Protein AF-M2NDW1-F1 (afdb_monomer)

Secondary structure (DSSP, 8-state):
--HHHHHHHHHHHHHHHHHHHHHHHHHHHHHHHHHHHHHH-SSPPPSS---

Solvent-accessible surface area (backbone atoms only — not comparable to full-atom values): 3133 Å² total; per-residue (Å²): 128,70,74,62,58,58,52,56,57,48,50,53,52,50,5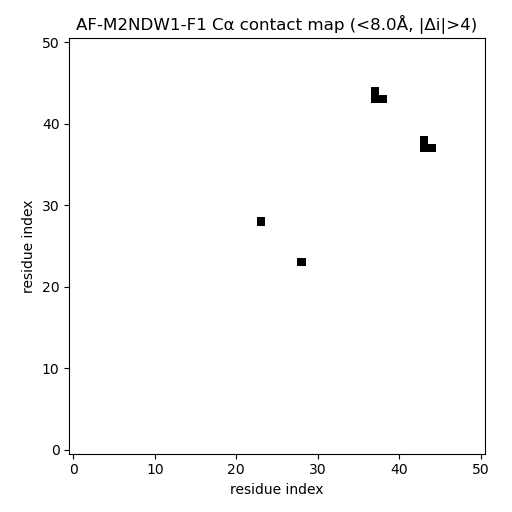2,54,51,50,56,50,47,53,54,50,49,67,67,42,48,60,59,51,51,53,51,52,50,46,72,71,40,84,75,60,71,72,94,68,78,84,129

Mean predicted aligned error: 8.54 Å

Sequence (51 aa):
MAWLQFSEETKERITRIIDFSRVAIHYGYLPLIIYLGYTRSNPRPSLIRFA

Foldseek 3Di:
DPVVVCVVVVVVVVVVVVVVVVVCCVVVVVVVVLVVQQVPDVVRDDPDDDD

InterPro domains:
  IPR012621 Mitochondrial import receptor subunit TOM7 [PF08038] (11-49)

Structure (mmCIF, N/CA/C/O backbone):
data_AF-M2NDW1-F1
#
_entry.id   AF-M2NDW1-F1
#
loop_
_atom_site.group_PDB
_atom_site.id
_atom_site.type_symbol
_atom_site.label_atom_id
_atom_site.label_alt_id
_atom_site.label_comp_id
_atom_site.label_asym_id
_atom_site.label_entity_id
_atom_site.label_seq_id
_atom_site.pdbx_PDB_ins_code
_atom_site.Cartn_x
_atom_site.Cartn_y
_atom_site.Cartn_z
_atom_site.occupancy
_atom_site.B_iso_or_equiv
_atom_site.auth_seq_id
_atom_site.auth_comp_id
_atom_site.auth_asym_id
_atom_site.auth_atom_id
_atom_site.pdbx_PDB_model_num
ATOM 1 N N . MET A 1 1 ? -28.078 6.867 26.518 1.00 51.00 1 MET A N 1
ATOM 2 C CA . MET A 1 1 ? -26.854 6.054 26.328 1.00 51.00 1 MET A CA 1
ATOM 3 C C . MET A 1 1 ? -26.451 5.969 24.846 1.00 51.00 1 MET A C 1
ATOM 5 O O . MET A 1 1 ? -26.171 4.889 24.354 1.00 51.00 1 MET A O 1
ATOM 9 N N . ALA A 1 2 ? -26.401 7.093 24.116 1.00 58.84 2 ALA A N 1
ATOM 10 C CA . ALA A 1 2 ? -26.096 7.092 22.674 1.00 58.84 2 ALA A CA 1
ATOM 11 C C . ALA A 1 2 ? -24.586 7.178 22.358 1.00 58.84 2 ALA A C 1
ATOM 13 O O . ALA A 1 2 ? -24.145 6.769 21.292 1.00 58.84 2 ALA A O 1
ATOM 14 N N . TRP A 1 3 ? -23.774 7.659 23.305 1.00 53.16 3 TRP A N 1
ATOM 15 C CA . TRP A 1 3 ? -22.333 7.870 23.116 1.00 53.16 3 TRP A CA 1
ATOM 16 C C . TRP A 1 3 ? -21.502 6.576 23.050 1.00 53.16 3 TRP A C 1
ATOM 18 O O . TRP A 1 3 ? -20.442 6.565 22.433 1.00 53.16 3 TRP A O 1
ATOM 28 N N . LEU A 1 4 ? -21.978 5.477 23.649 1.00 60.72 4 LEU A N 1
ATOM 29 C CA . LEU A 1 4 ? -21.265 4.190 23.652 1.00 60.72 4 LEU A CA 1
ATOM 30 C C . LEU A 1 4 ? -21.434 3.407 22.339 1.00 60.72 4 LEU A C 1
ATOM 32 O O . LEU A 1 4 ? -20.500 2.725 21.930 1.00 60.72 4 LEU A O 1
ATOM 36 N N . GLN A 1 5 ? -22.574 3.538 21.647 1.00 59.75 5 GLN A N 1
ATOM 37 C CA . GLN A 1 5 ? -22.829 2.797 20.402 1.00 59.75 5 GLN A CA 1
ATOM 38 C C . GLN A 1 5 ? -21.928 3.246 19.249 1.00 59.75 5 GLN A C 1
ATOM 40 O O . GLN A 1 5 ? -21.386 2.402 18.540 1.00 59.75 5 GLN A O 1
ATOM 45 N N . PHE A 1 6 ? -21.694 4.555 19.106 1.00 58.44 6 PHE A N 1
ATOM 46 C CA . PHE A 1 6 ? -20.766 5.059 18.091 1.00 58.44 6 PHE A CA 1
ATOM 47 C C . PHE A 1 6 ? -19.326 4.590 18.333 1.00 58.44 6 PHE A C 1
ATOM 49 O O . PHE A 1 6 ? -18.589 4.399 17.372 1.00 58.44 6 PHE A O 1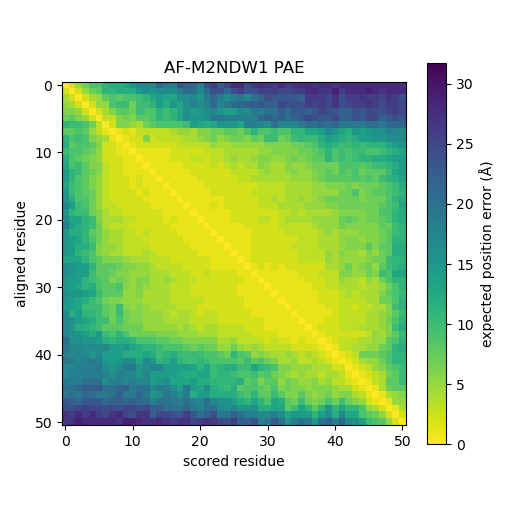
ATOM 56 N N . SER A 1 7 ? -18.920 4.387 19.591 1.00 78.50 7 SER A N 1
ATOM 57 C CA . SER A 1 7 ? -17.555 3.977 19.942 1.00 78.50 7 SER A CA 1
ATOM 58 C C . SER A 1 7 ? -17.243 2.556 19.472 1.00 78.50 7 SER A C 1
ATOM 60 O O . SER A 1 7 ? -16.220 2.345 18.827 1.00 78.50 7 SER A O 1
ATOM 62 N N . GLU A 1 8 ? -18.131 1.594 19.725 1.00 83.12 8 GLU A N 1
ATOM 63 C CA . GLU A 1 8 ? -17.900 0.194 19.342 1.00 83.12 8 GLU A CA 1
ATOM 64 C C . GLU A 1 8 ? -17.997 -0.014 17.825 1.00 83.12 8 GLU A C 1
ATOM 66 O O . GLU A 1 8 ? -17.082 -0.580 17.231 1.00 83.12 8 GLU A O 1
ATOM 71 N N . GLU A 1 9 ? -19.017 0.547 17.165 1.00 83.81 9 GLU A N 1
ATOM 72 C CA . GLU A 1 9 ? -19.144 0.451 15.703 1.00 83.81 9 GLU A CA 1
ATOM 73 C C . GLU A 1 9 ? -17.965 1.128 14.979 1.00 83.81 9 GLU A C 1
ATOM 75 O O . GLU A 1 9 ? -17.427 0.603 14.000 1.00 83.81 9 GLU A O 1
ATOM 80 N N . THR A 1 10 ? -17.518 2.293 15.465 1.00 87.00 10 THR A N 1
ATOM 81 C CA . THR A 1 10 ? -16.374 3.000 14.870 1.00 87.00 10 THR A CA 1
ATOM 82 C C . THR A 1 10 ? -15.075 2.229 15.083 1.00 87.00 10 THR A C 1
ATOM 84 O O . THR A 1 10 ? -14.284 2.118 14.146 1.00 87.00 10 THR A O 1
ATOM 87 N N . LYS A 1 11 ? -14.851 1.654 16.273 1.00 85.56 11 LYS A N 1
ATOM 88 C CA . LYS A 1 11 ? -13.687 0.791 16.530 1.00 85.56 11 LYS A CA 1
ATOM 89 C C . LYS A 1 11 ? -13.673 -0.408 15.592 1.00 85.56 11 LYS A C 1
ATOM 91 O O . LYS A 1 11 ? -12.646 -0.680 14.981 1.00 85.56 11 LYS A O 1
ATOM 96 N N . GLU A 1 12 ? -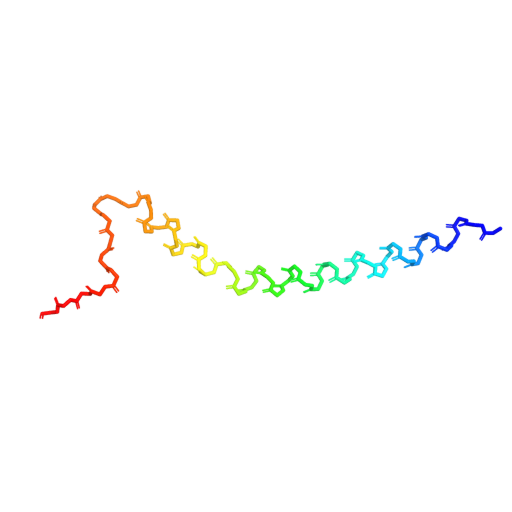14.802 -1.090 15.439 1.00 90.50 12 GLU A N 1
ATOM 97 C CA . GLU A 1 12 ? -14.906 -2.277 14.592 1.00 90.50 12 GLU A CA 1
ATOM 98 C C . GLU A 1 12 ? -14.627 -1.945 13.116 1.00 90.50 12 GLU A C 1
ATOM 100 O O . GLU A 1 12 ? -13.865 -2.642 12.440 1.00 90.50 12 GLU A O 1
ATOM 105 N N . ARG A 1 13 ? -15.142 -0.807 12.627 1.00 90.25 13 ARG A N 1
ATOM 106 C CA . ARG A 1 13 ? -14.831 -0.293 11.283 1.00 90.25 13 ARG A CA 1
ATOM 107 C C . ARG A 1 13 ? -13.352 0.045 11.114 1.00 90.25 13 ARG A C 1
ATOM 109 O O . ARG A 1 13 ? -12.773 -0.309 10.088 1.00 90.25 13 ARG A O 1
ATOM 116 N N . ILE A 1 14 ? -12.739 0.714 12.090 1.00 92.75 14 ILE A N 1
ATOM 117 C CA . ILE A 1 14 ? -11.313 1.064 12.043 1.00 92.75 14 ILE A CA 1
ATOM 118 C C . ILE A 1 14 ? -10.461 -0.205 12.000 1.00 92.75 14 ILE A C 1
ATOM 120 O O . ILE A 1 14 ? -9.598 -0.315 11.131 1.00 92.75 14 ILE A O 1
ATOM 124 N N . THR A 1 15 ? -10.736 -1.186 12.862 1.00 93.31 15 THR A N 1
ATOM 125 C CA . THR A 1 15 ? -10.033 -2.477 12.866 1.00 93.31 15 THR A CA 1
ATOM 126 C C . THR A 1 15 ? -10.138 -3.160 11.505 1.00 93.31 15 THR A C 1
ATOM 128 O O . THR A 1 15 ? -9.121 -3.518 10.915 1.00 93.31 15 THR A O 1
ATOM 131 N N . ARG A 1 16 ? -11.345 -3.225 10.928 1.00 94.19 16 ARG A N 1
ATOM 132 C CA . ARG A 1 16 ? -11.560 -3.813 9.600 1.00 94.19 16 ARG A CA 1
ATOM 133 C C . ARG A 1 16 ? -10.778 -3.098 8.495 1.00 94.19 16 ARG A C 1
ATOM 135 O O . ARG A 1 16 ? -10.233 -3.750 7.604 1.00 94.19 16 ARG A O 1
ATOM 142 N N . ILE A 1 17 ? -10.716 -1.766 8.534 1.00 95.81 17 ILE A N 1
ATOM 143 C CA . ILE A 1 17 ? -9.936 -0.972 7.575 1.00 95.81 17 ILE A CA 1
ATOM 144 C C . I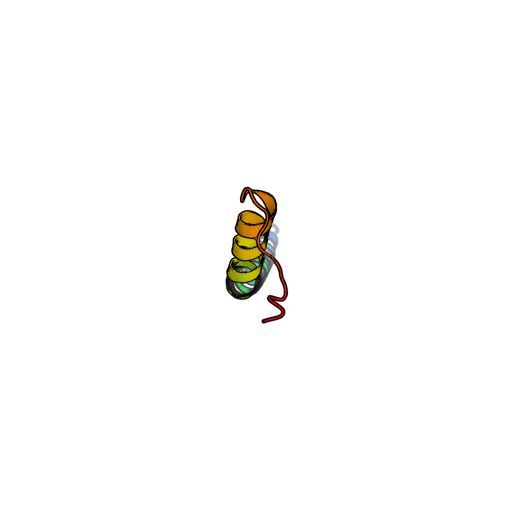LE A 1 17 ? -8.439 -1.234 7.752 1.00 95.81 17 ILE A C 1
ATOM 146 O O . ILE A 1 17 ? -7.734 -1.370 6.755 1.00 95.81 17 ILE A O 1
ATOM 150 N N . ILE A 1 18 ? -7.945 -1.322 8.987 1.00 95.06 18 ILE A N 1
ATOM 151 C CA . ILE A 1 18 ? -6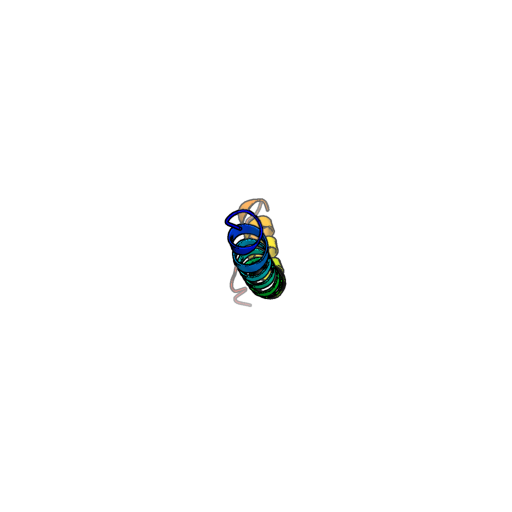.532 -1.598 9.277 1.00 95.06 18 ILE A CA 1
ATOM 152 C C . ILE A 1 18 ? -6.140 -2.989 8.773 1.00 95.06 18 ILE A C 1
ATOM 154 O O . ILE A 1 18 ? -5.105 -3.130 8.117 1.00 95.06 18 ILE A O 1
ATOM 158 N N . ASP A 1 19 ? -6.977 -3.997 9.008 1.00 94.25 19 ASP A N 1
ATOM 159 C CA . ASP A 1 19 ? -6.729 -5.363 8.543 1.00 94.25 19 ASP A CA 1
ATOM 160 C C . ASP A 1 19 ? -6.683 -5.434 7.016 1.00 94.25 19 ASP A C 1
ATOM 162 O O . ASP A 1 19 ? -5.753 -6.001 6.437 1.00 94.25 19 ASP A O 1
ATOM 166 N N . PHE A 1 20 ? -7.625 -4.768 6.345 1.00 96.06 20 PHE A N 1
ATOM 167 C CA . PHE A 1 20 ? -7.606 -4.654 4.890 1.00 96.06 20 PHE A CA 1
ATOM 168 C C . PHE A 1 20 ? -6.377 -3.882 4.388 1.00 96.06 20 PHE A C 1
ATOM 170 O O . PHE A 1 20 ? -5.729 -4.293 3.426 1.00 96.06 20 PHE A O 1
ATOM 177 N N . SER A 1 21 ? -6.010 -2.793 5.067 1.00 94.69 21 SER A N 1
ATOM 178 C CA . SER A 1 21 ? -4.846 -1.970 4.719 1.00 94.69 21 SER A CA 1
ATOM 179 C C . SER A 1 21 ? -3.545 -2.761 4.821 1.00 94.69 21 SER A C 1
ATOM 181 O O . SER A 1 21 ? -2.671 -2.609 3.970 1.00 94.69 21 SER A O 1
ATOM 183 N N . ARG A 1 22 ? -3.419 -3.653 5.811 1.00 95.62 22 ARG A N 1
ATOM 184 C CA . ARG A 1 22 ? -2.255 -4.537 5.958 1.00 95.62 22 ARG A CA 1
ATOM 185 C C . ARG A 1 22 ? -2.080 -5.430 4.730 1.00 95.62 22 ARG A C 1
ATOM 187 O O . ARG A 1 22 ? -0.971 -5.529 4.209 1.00 95.62 22 ARG A O 1
ATOM 194 N N . VAL A 1 23 ? -3.166 -6.033 4.248 1.00 96.25 23 VAL A N 1
ATOM 195 C CA . VAL A 1 23 ? -3.165 -6.874 3.040 1.00 96.25 23 VAL A CA 1
ATOM 196 C C . VAL A 1 23 ? -2.861 -6.031 1.799 1.00 96.25 23 VAL A C 1
ATOM 198 O O . VAL A 1 23 ? -1.989 -6.388 1.008 1.00 96.25 23 VAL A O 1
ATOM 201 N N . ALA A 1 24 ? -3.522 -4.880 1.656 1.00 96.50 24 ALA A N 1
ATOM 202 C CA . ALA A 1 24 ? -3.338 -3.983 0.520 1.00 96.50 24 ALA A CA 1
ATOM 203 C C . ALA A 1 24 ? -1.894 -3.472 0.406 1.00 96.50 24 ALA A C 1
ATOM 205 O O . ALA A 1 24 ? -1.335 -3.474 -0.686 1.00 96.50 24 ALA A O 1
ATOM 206 N N . ILE A 1 25 ? -1.262 -3.080 1.516 1.00 96.31 25 ILE A N 1
ATOM 207 C CA . ILE A 1 25 ? 0.138 -2.639 1.522 1.00 96.31 25 ILE A CA 1
ATOM 208 C C . ILE A 1 25 ? 1.065 -3.817 1.231 1.00 96.31 25 ILE A C 1
ATOM 210 O O . ILE A 1 25 ? 1.961 -3.681 0.404 1.00 96.31 25 ILE A O 1
ATOM 214 N N . HIS A 1 26 ? 0.850 -4.974 1.864 1.00 94.88 26 HIS A N 1
ATOM 215 C CA . HIS A 1 26 ? 1.726 -6.131 1.689 1.00 94.88 26 HIS A CA 1
ATOM 216 C C . HIS A 1 26 ? 1.794 -6.588 0.226 1.00 94.88 26 HIS A C 1
ATOM 218 O O . HIS A 1 26 ? 2.883 -6.756 -0.320 1.00 94.88 26 HIS A O 1
ATOM 224 N N . TYR A 1 27 ? 0.640 -6.716 -0.430 1.00 94.56 27 TYR A N 1
ATOM 225 C CA . TYR A 1 27 ? 0.585 -7.139 -1.829 1.00 94.56 27 TYR A CA 1
ATOM 226 C C . 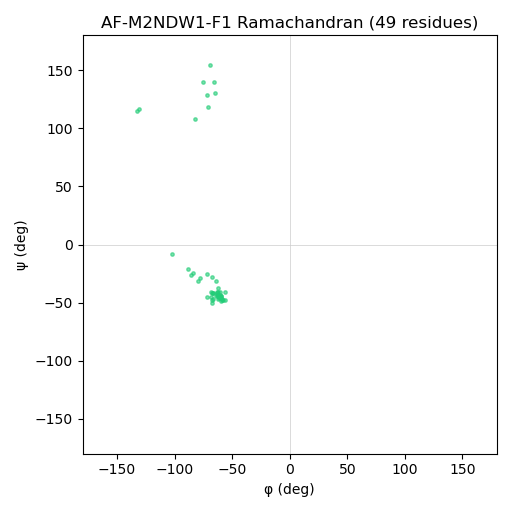TYR A 1 27 ? 0.753 -5.986 -2.824 1.00 94.56 27 TYR A C 1
ATOM 228 O O . TYR A 1 27 ? 1.221 -6.208 -3.937 1.00 94.56 27 TYR A O 1
ATOM 236 N N . GLY A 1 28 ? 0.403 -4.755 -2.447 1.00 96.00 28 GLY A N 1
ATOM 237 C CA . GLY A 1 28 ? 0.482 -3.576 -3.312 1.00 96.0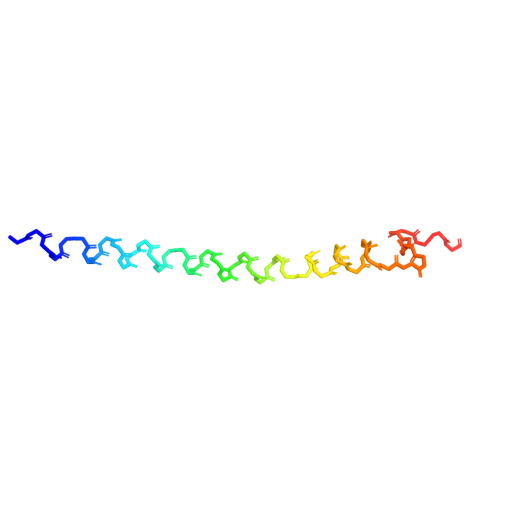0 28 GLY A CA 1
ATOM 238 C C . GLY A 1 28 ? 1.860 -2.915 -3.356 1.00 96.00 28 GLY A C 1
ATOM 239 O O . GLY A 1 28 ? 2.193 -2.277 -4.354 1.00 96.00 28 GLY A O 1
ATOM 240 N N . TYR A 1 29 ? 2.686 -3.094 -2.322 1.00 95.31 29 TYR A N 1
ATOM 241 C CA . TYR A 1 29 ? 4.014 -2.480 -2.226 1.00 95.31 29 TYR A CA 1
ATOM 242 C C . TYR A 1 29 ? 4.925 -2.853 -3.402 1.00 95.31 29 TYR A C 1
ATOM 244 O O . TYR A 1 29 ? 5.533 -1.979 -4.022 1.00 95.31 29 TYR A O 1
ATOM 252 N N . LEU A 1 30 ? 4.993 -4.143 -3.741 1.00 93.69 30 LEU A N 1
ATOM 253 C CA . LEU A 1 30 ? 5.885 -4.628 -4.790 1.00 93.69 30 LEU A CA 1
ATOM 254 C C . LEU A 1 30 ? 5.465 -4.129 -6.193 1.00 93.69 30 LEU A C 1
ATOM 256 O O . LEU A 1 30 ? 6.307 -3.532 -6.870 1.00 93.69 30 LEU A O 1
ATOM 260 N N . PRO A 1 31 ? 4.191 -4.262 -6.628 1.00 93.81 31 PRO A N 1
ATOM 261 C CA . PRO A 1 31 ? 3.718 -3.655 -7.874 1.00 93.81 31 PRO A CA 1
ATOM 262 C C . PRO A 1 31 ? 3.939 -2.141 -7.940 1.00 93.81 31 PRO A C 1
ATOM 264 O O . PRO A 1 31 ? 4.351 -1.629 -8.980 1.00 93.81 31 PRO A O 1
ATOM 267 N N . LEU A 1 32 ? 3.703 -1.423 -6.834 1.00 95.00 32 LEU A N 1
ATOM 268 C CA . LEU A 1 32 ? 3.865 0.029 -6.776 1.00 95.00 32 LEU A CA 1
ATOM 269 C C . LEU A 1 32 ? 5.312 0.449 -7.057 1.00 95.00 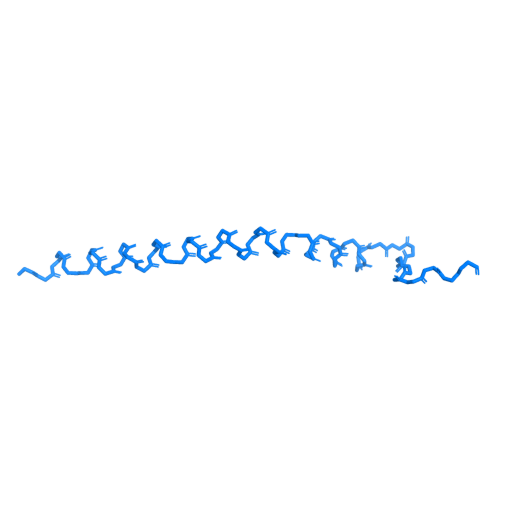32 LEU A C 1
ATOM 271 O O . LEU A 1 32 ? 5.547 1.350 -7.861 1.00 95.00 32 LEU A O 1
ATOM 275 N N . ILE A 1 33 ? 6.288 -0.214 -6.436 1.00 93.06 33 ILE A N 1
ATOM 276 C CA . ILE A 1 33 ? 7.706 0.099 -6.653 1.00 93.06 33 ILE A CA 1
ATOM 277 C C . ILE A 1 33 ? 8.144 -0.243 -8.073 1.00 93.06 33 ILE A C 1
ATOM 279 O O . ILE A 1 33 ? 8.841 0.559 -8.694 1.00 93.06 33 ILE A O 1
ATOM 283 N N . ILE A 1 34 ? 7.715 -1.387 -8.613 1.00 91.38 34 ILE A N 1
ATOM 284 C CA . ILE A 1 34 ? 8.022 -1.764 -9.999 1.00 91.38 34 ILE A CA 1
ATOM 285 C C . ILE A 1 34 ? 7.463 -0.715 -10.968 1.00 91.38 34 ILE A C 1
ATOM 287 O O . ILE A 1 34 ? 8.171 -0.272 -11.872 1.00 91.38 34 ILE A O 1
ATOM 291 N N . TYR A 1 35 ? 6.226 -0.264 -10.753 1.00 90.81 35 TYR A N 1
ATOM 292 C CA . TYR A 1 35 ? 5.602 0.779 -11.565 1.00 90.81 35 TYR A CA 1
ATOM 293 C C . TYR A 1 35 ? 6.361 2.114 -11.490 1.00 90.81 35 TYR A C 1
ATOM 295 O O . TYR A 1 35 ? 6.634 2.744 -12.516 1.00 90.81 35 TYR A O 1
ATOM 303 N N . LEU A 1 36 ? 6.747 2.544 -10.286 1.00 91.88 36 LEU A N 1
ATOM 304 C CA . LEU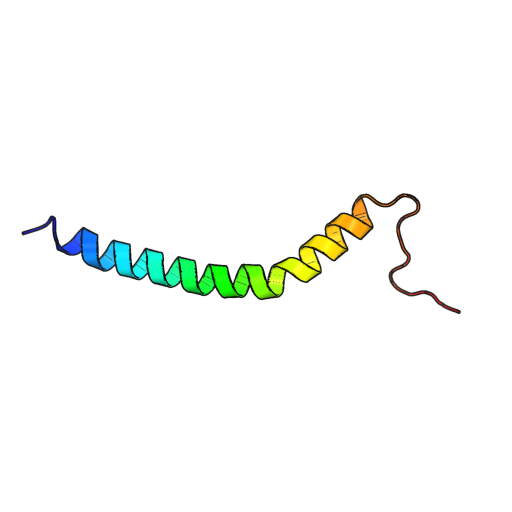 A 1 36 ? 7.532 3.765 -10.094 1.00 91.88 36 LEU A CA 1
ATOM 305 C C . LEU A 1 36 ? 8.909 3.669 -10.765 1.00 91.88 36 LEU A C 1
ATOM 307 O O . LEU A 1 36 ? 9.319 4.602 -11.457 1.00 91.88 36 LEU A O 1
ATOM 311 N N . GLY A 1 37 ? 9.591 2.532 -10.616 1.00 89.56 37 GLY A N 1
ATOM 312 C CA . GLY A 1 37 ? 10.857 2.255 -11.290 1.00 89.56 37 GLY A CA 1
ATOM 313 C C . GLY A 1 37 ? 10.705 2.307 -12.808 1.00 89.56 37 GLY A C 1
ATOM 314 O O . GLY A 1 37 ? 11.440 3.026 -13.477 1.00 89.56 37 GLY A O 1
ATOM 315 N N . TYR A 1 38 ? 9.700 1.631 -13.361 1.00 88.62 38 TYR A N 1
ATOM 316 C CA . TYR A 1 38 ? 9.438 1.615 -14.801 1.00 88.62 38 TYR A CA 1
ATOM 317 C C . TYR A 1 38 ? 9.162 3.014 -15.373 1.00 88.62 38 TYR A C 1
ATOM 319 O O . TYR A 1 38 ? 9.687 3.375 -16.425 1.00 88.62 38 TYR A O 1
ATOM 327 N N . THR A 1 39 ? 8.349 3.816 -14.681 1.00 89.00 39 THR A N 1
ATOM 328 C CA . THR A 1 39 ? 7.899 5.124 -15.187 1.00 89.00 39 THR A CA 1
ATOM 329 C C . THR A 1 39 ? 8.941 6.232 -15.067 1.00 89.00 39 THR A C 1
ATOM 331 O O . THR A 1 39 ? 8.924 7.151 -15.887 1.00 89.00 39 THR A O 1
ATOM 334 N N . ARG A 1 40 ? 9.840 6.167 -14.076 1.00 87.00 40 ARG A N 1
ATOM 335 C CA . ARG A 1 40 ? 10.842 7.219 -13.822 1.00 87.00 40 ARG A CA 1
ATOM 336 C C . ARG A 1 40 ? 12.250 6.899 -14.315 1.00 87.00 40 ARG A C 1
ATOM 338 O O . ARG A 1 40 ? 13.100 7.785 -14.304 1.00 87.00 40 ARG A O 1
ATOM 345 N N . SER A 1 41 ? 12.499 5.673 -14.764 1.00 82.00 41 SER A N 1
ATOM 346 C CA . SER A 1 41 ? 13.779 5.297 -15.370 1.00 82.00 41 SER A CA 1
ATOM 347 C C . SER A 1 41 ? 13.902 5.838 -16.793 1.00 82.00 41 SER A C 1
ATOM 349 O O . SER A 1 41 ? 12.946 5.782 -17.570 1.00 82.00 41 SER A O 1
ATOM 351 N N . ASN A 1 42 ? 15.096 6.312 -17.155 1.00 81.69 42 ASN A N 1
ATOM 352 C CA . ASN A 1 42 ? 15.432 6.665 -18.530 1.00 81.69 42 ASN A CA 1
ATOM 353 C C . ASN A 1 42 ? 16.798 6.048 -18.896 1.00 81.69 42 ASN A C 1
ATOM 355 O O . ASN A 1 42 ? 17.794 6.424 -18.276 1.00 81.69 42 ASN A O 1
ATOM 359 N N . PRO A 1 43 ? 16.866 5.096 -19.847 1.00 84.75 43 PRO A N 1
ATOM 360 C CA . PRO A 1 43 ? 15.765 4.568 -20.662 1.00 84.75 43 PRO A CA 1
ATOM 361 C C . PRO A 1 43 ? 14.767 3.726 -19.850 1.00 84.75 43 PRO A C 1
ATOM 363 O O . PRO A 1 43 ? 15.110 3.149 -18.817 1.00 84.75 43 PRO A O 1
ATOM 366 N N . ARG A 1 44 ? 13.513 3.651 -20.316 1.00 79.81 44 ARG A N 1
ATOM 367 C CA . ARG A 1 44 ? 12.492 2.806 -19.676 1.00 79.81 44 ARG A CA 1
ATOM 368 C C . ARG A 1 44 ? 12.887 1.326 -19.805 1.00 79.81 44 ARG A C 1
ATOM 370 O O . ARG A 1 44 ? 13.207 0.896 -20.915 1.00 79.81 44 ARG A O 1
ATOM 377 N N . PRO A 1 45 ? 12.867 0.540 -18.716 1.00 81.31 45 PRO A N 1
ATOM 378 C CA . PRO A 1 45 ? 13.270 -0.862 -18.756 1.00 81.31 45 PRO A CA 1
ATOM 379 C C . PRO A 1 45 ? 12.311 -1.691 -19.623 1.00 81.31 45 PRO A C 1
ATOM 381 O O . PRO A 1 45 ? 11.100 -1.499 -19.582 1.00 81.31 45 PRO A O 1
ATOM 384 N N . SER A 1 46 ? 12.834 -2.629 -20.415 1.00 79.50 46 SER A N 1
ATOM 385 C CA . SER A 1 46 ? 12.013 -3.553 -21.211 1.00 79.50 46 SER A CA 1
ATOM 386 C C . SER A 1 46 ? 11.333 -4.587 -20.305 1.00 79.50 46 SER A C 1
ATOM 388 O O . SER A 1 46 ? 12.023 -5.258 -19.539 1.00 79.50 46 SER A O 1
ATOM 390 N N . LEU A 1 47 ? 10.013 -4.769 -20.422 1.00 75.31 47 LEU A N 1
ATOM 391 C CA . LEU A 1 47 ? 9.260 -5.762 -19.631 1.00 75.31 47 LEU A CA 1
ATOM 392 C C . LEU A 1 47 ? 9.616 -7.215 -19.990 1.00 75.31 47 LEU A C 1
ATOM 394 O O . LEU A 1 47 ? 9.523 -8.102 -19.150 1.00 75.31 47 LEU A O 1
ATOM 398 N N . ILE A 1 48 ? 10.048 -7.447 -21.229 1.00 73.69 48 ILE A N 1
ATOM 399 C CA . ILE A 1 48 ? 10.555 -8.724 -21.730 1.00 73.69 48 ILE A CA 1
ATOM 400 C C . ILE A 1 48 ? 11.868 -8.393 -22.432 1.00 73.69 48 ILE A C 1
ATOM 402 O O . ILE A 1 48 ? 11.873 -7.633 -23.401 1.00 73.69 48 ILE A O 1
ATOM 406 N N . ARG A 1 49 ? 12.988 -8.920 -21.934 1.00 64.12 49 ARG A N 1
ATOM 407 C CA . ARG A 1 49 ? 14.211 -8.980 -22.738 1.00 64.12 49 ARG A CA 1
ATOM 408 C C . ARG A 1 49 ? 14.086 -10.209 -23.626 1.00 64.12 49 ARG A C 1
ATOM 410 O O . ARG A 1 49 ? 14.170 -11.324 -23.125 1.00 64.12 49 ARG A O 1
ATOM 417 N N . PHE A 1 50 ? 13.866 -10.003 -24.919 1.00 59.62 50 PHE A N 1
ATOM 418 C CA . PHE A 1 50 ? 14.221 -11.026 -25.894 1.00 59.62 50 PHE A CA 1
ATOM 419 C C . PHE A 1 50 ? 15.751 -11.049 -25.954 1.00 59.62 50 PHE A C 1
ATOM 421 O O . PHE A 1 50 ? 16.366 -10.002 -26.170 1.00 59.62 50 PHE A O 1
ATOM 428 N N . ALA A 1 51 ? 16.335 -12.197 -25.609 1.00 53.78 51 ALA A N 1
ATOM 429 C CA . ALA A 1 51 ? 17.755 -12.466 -25.803 1.00 53.78 51 ALA A CA 1
ATOM 430 C C . ALA A 1 51 ? 18.035 -12.710 -27.289 1.00 53.78 51 ALA A C 1
ATOM 432 O O . ALA A 1 51 ? 17.150 -13.306 -27.947 1.00 53.78 51 ALA A O 1
#

Organism: Baudoinia panamericana (strain UAMH 10762) (NCBI:txid717646)

pLDDT: mean 83.95, std 13.54, range [51.0, 96.5]

Radius of gyration: 20.5 Å; Cα contacts (8 Å, |Δi|>4): 4; chains: 1; bounding box: 45×20×52 Å